Protein AF-A0A9E5AGH0-F1 (afdb_monomer_lite)

pLDDT: mean 82.73, std 17.03, range [37.25, 97.5]

Secondary structure (DSSP, 8-state):
---------SSSHHHHHHHHHHHHHHHHHHHHHHHTSTTHHHHHHHHHHHHHHHS-HHHHHHHHHHHHHHHHHHHHHH-HHHHHHHHHHHHHHHHHHHHH-GGGHHHHIIIIIHHHHHHHHHTT----

Structure (mmCIF, N/CA/C/O backbone):
data_AF-A0A9E5AGH0-F1
#
_entry.id   AF-A0A9E5AGH0-F1
#
loop_
_atom_site.group_PDB
_atom_site.id
_atom_site.type_symbol
_atom_site.label_atom_id
_atom_site.label_alt_id
_atom_site.label_comp_id
_atom_site.label_asym_id
_atom_site.label_entity_id
_atom_site.label_seq_id
_atom_site.pdbx_PDB_ins_code
_atom_site.Cartn_x
_atom_site.Cartn_y
_atom_site.Cartn_z
_atom_site.occupancy
_atom_site.B_iso_or_equiv
_atom_site.auth_seq_id
_atom_site.auth_comp_id
_atom_site.auth_asym_id
_atom_site.auth_atom_id
_atom_site.pdbx_PDB_model_num
ATOM 1 N N . MET A 1 1 ? 20.041 -50.893 -44.907 1.00 38.72 1 MET A N 1
ATOM 2 C CA . MET A 1 1 ? 20.472 -49.479 -44.850 1.00 38.72 1 MET A CA 1
ATOM 3 C C . MET A 1 1 ? 19.483 -48.722 -43.969 1.00 38.72 1 MET A C 1
ATOM 5 O O . MET A 1 1 ? 18.319 -48.642 -44.334 1.00 38.72 1 MET A O 1
ATOM 9 N N . LYS A 1 2 ? 19.891 -48.299 -42.763 1.00 37.25 2 LYS A N 1
ATOM 10 C CA . LYS A 1 2 ? 19.043 -47.564 -41.804 1.00 37.25 2 LYS A CA 1
ATOM 11 C C . LYS A 1 2 ? 19.298 -46.064 -41.972 1.00 37.25 2 LYS A C 1
ATOM 13 O O . LYS A 1 2 ? 20.405 -45.616 -41.698 1.00 37.25 2 LYS A O 1
ATOM 18 N N . ASN A 1 3 ? 18.286 -45.313 -42.403 1.00 40.53 3 ASN A N 1
ATOM 19 C CA . ASN A 1 3 ? 18.323 -43.851 -42.459 1.00 40.53 3 ASN A CA 1
ATOM 20 C C . ASN A 1 3 ? 17.731 -43.278 -41.167 1.00 40.53 3 ASN A C 1
ATOM 22 O O . ASN A 1 3 ? 16.515 -43.259 -40.997 1.00 40.53 3 ASN A O 1
ATOM 26 N N . TYR A 1 4 ? 18.590 -42.791 -40.273 1.00 44.09 4 TYR A N 1
ATOM 27 C CA . TYR A 1 4 ? 18.191 -41.922 -39.168 1.00 44.09 4 TYR A CA 1
ATOM 28 C C . TYR A 1 4 ? 18.237 -40.475 -39.665 1.00 44.09 4 TYR A C 1
ATOM 30 O O . TYR A 1 4 ? 19.314 -39.902 -39.818 1.00 44.09 4 TYR A O 1
ATOM 38 N N . ARG A 1 5 ? 17.075 -39.876 -39.952 1.00 44.78 5 ARG A N 1
ATOM 39 C CA . ARG A 1 5 ? 16.980 -38.424 -40.139 1.00 44.78 5 ARG A CA 1
ATOM 40 C C . ARG A 1 5 ? 16.797 -37.760 -38.778 1.00 44.78 5 ARG A C 1
ATOM 42 O O . ARG A 1 5 ? 15.730 -37.825 -38.178 1.00 44.78 5 ARG A O 1
ATOM 49 N N . LEU A 1 6 ? 17.884 -37.137 -38.331 1.00 51.44 6 LEU A N 1
ATOM 50 C CA . LEU A 1 6 ? 17.907 -35.997 -37.422 1.00 51.44 6 LEU A CA 1
ATOM 51 C C . LEU A 1 6 ? 16.843 -34.971 -37.824 1.00 51.44 6 LEU A C 1
ATOM 53 O O . LEU A 1 6 ? 16.838 -34.562 -38.978 1.00 51.44 6 LEU A O 1
ATOM 57 N N . LEU A 1 7 ? 16.013 -34.537 -36.875 1.00 44.75 7 LEU A N 1
ATOM 58 C CA . LEU A 1 7 ? 15.393 -33.205 -36.819 1.00 44.75 7 LEU A CA 1
ATOM 59 C C . LEU A 1 7 ? 14.807 -33.022 -35.407 1.00 44.75 7 LEU A C 1
ATOM 61 O O . LEU A 1 7 ? 13.605 -33.082 -35.177 1.00 44.75 7 LEU A O 1
ATOM 65 N N . GLY A 1 8 ? 15.699 -32.854 -34.435 1.00 48.47 8 GLY A N 1
ATOM 66 C CA . GLY A 1 8 ? 15.364 -32.454 -33.074 1.00 48.47 8 GLY A CA 1
ATOM 67 C C . GLY A 1 8 ? 16.298 -31.330 -32.663 1.00 48.47 8 GLY A C 1
ATOM 68 O O . GLY A 1 8 ? 17.391 -31.615 -32.191 1.00 48.47 8 GLY A O 1
ATOM 69 N N . SER A 1 9 ? 15.912 -30.071 -32.900 1.00 47.75 9 SER A N 1
ATOM 70 C CA . SER A 1 9 ? 16.687 -28.912 -32.410 1.00 47.75 9 SER A CA 1
ATOM 71 C C . SER A 1 9 ? 16.023 -27.528 -32.547 1.00 47.75 9 SER A C 1
ATOM 73 O O . SER A 1 9 ? 16.697 -26.530 -32.324 1.00 47.75 9 SER A O 1
ATOM 75 N N . LEU A 1 10 ? 14.718 -27.408 -32.834 1.00 47.44 10 LEU A N 1
ATOM 76 C CA . LEU A 1 10 ? 14.051 -26.085 -32.906 1.00 47.44 10 LEU A CA 1
ATOM 77 C C . LEU A 1 10 ? 13.139 -25.744 -31.711 1.00 47.44 10 LEU A C 1
ATOM 79 O O .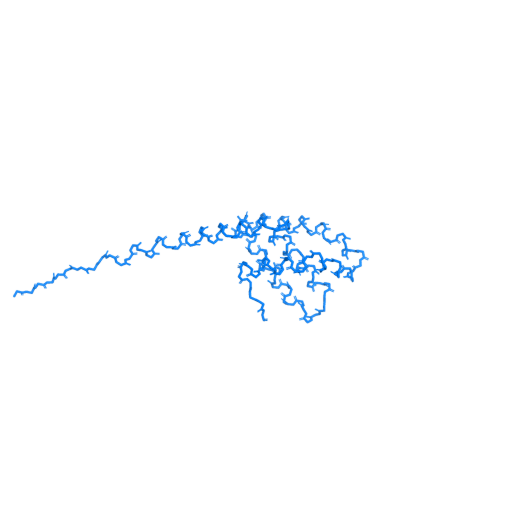 LEU A 1 10 ? 12.612 -24.641 -31.644 1.00 47.44 10 LEU A O 1
ATOM 83 N N . GLY A 1 11 ? 12.968 -26.644 -30.736 1.00 42.16 11 GLY A N 1
ATOM 84 C CA . GLY A 1 11 ? 12.008 -26.448 -29.636 1.00 42.16 11 GLY A CA 1
ATOM 85 C C . GLY A 1 11 ? 12.532 -25.740 -28.379 1.00 42.16 11 GLY A C 1
ATOM 86 O O . GLY A 1 11 ? 11.733 -25.311 -27.554 1.00 42.16 11 GLY A O 1
ATOM 87 N N . VAL A 1 12 ? 13.852 -25.614 -28.198 1.00 49.69 12 VAL A N 1
ATOM 88 C CA . VAL A 1 12 ? 14.433 -25.230 -26.889 1.00 49.69 12 VAL A CA 1
ATOM 89 C C . VAL A 1 12 ? 14.787 -23.737 -26.800 1.00 49.69 12 VAL A C 1
ATOM 91 O O . VAL A 1 12 ? 14.810 -23.171 -25.711 1.00 49.69 12 VAL A O 1
ATOM 94 N N . ALA A 1 13 ? 14.990 -23.053 -27.931 1.00 48.69 13 ALA A N 1
ATOM 95 C CA . ALA A 1 13 ? 15.390 -21.641 -27.935 1.00 48.69 13 ALA A CA 1
ATOM 96 C C . ALA A 1 13 ? 14.239 -20.659 -27.622 1.00 48.69 13 ALA A C 1
ATOM 98 O O . ALA A 1 13 ? 14.489 -19.562 -27.132 1.00 48.69 13 ALA A O 1
ATOM 99 N N . ALA A 1 14 ? 12.979 -21.047 -27.854 1.00 48.75 14 ALA A N 1
ATOM 100 C CA . ALA A 1 14 ? 11.825 -20.165 -27.643 1.00 48.75 14 ALA A CA 1
ATOM 101 C C . ALA A 1 14 ? 11.473 -19.957 -26.154 1.00 48.75 14 ALA A C 1
ATOM 103 O O . ALA A 1 14 ? 10.972 -18.901 -25.776 1.00 48.75 14 ALA A O 1
ATOM 104 N N . TRP A 1 15 ? 11.775 -20.930 -25.289 1.00 47.50 15 TRP A N 1
ATOM 105 C CA . TRP A 1 15 ? 11.435 -20.864 -23.861 1.00 47.50 15 TRP A CA 1
ATOM 106 C C . TRP A 1 15 ? 12.415 -20.017 -23.039 1.00 47.50 15 TRP A C 1
ATOM 108 O O . TRP A 1 15 ? 12.013 -19.391 -22.061 1.00 47.50 15 TRP A O 1
ATOM 118 N N . LEU A 1 16 ? 13.683 -19.939 -23.456 1.00 51.78 16 LEU A N 1
ATOM 119 C CA . LEU A 1 16 ? 14.722 -19.181 -22.745 1.00 51.78 16 LEU A CA 1
ATOM 120 C C . LEU A 1 16 ? 14.592 -17.658 -22.917 1.00 51.78 16 LEU A C 1
ATOM 122 O O . LEU A 1 16 ? 15.061 -16.907 -22.066 1.00 51.78 16 LEU A O 1
ATOM 126 N N . LEU A 1 17 ? 13.924 -17.194 -23.978 1.00 53.00 17 LEU A N 1
ATOM 127 C CA . LEU A 1 17 ? 13.716 -15.766 -24.248 1.00 53.00 17 LEU A CA 1
ATOM 128 C C . LEU A 1 17 ? 12.357 -15.241 -23.756 1.00 53.00 17 LEU A C 1
ATOM 130 O O . LEU A 1 17 ? 12.205 -14.038 -23.565 1.00 53.00 17 LEU A O 1
ATOM 134 N N . ALA A 1 18 ? 11.380 -16.118 -23.504 1.00 56.31 18 ALA A N 1
ATOM 135 C CA . ALA A 1 18 ? 10.043 -15.706 -23.079 1.00 56.31 18 ALA A CA 1
ATOM 136 C C . ALA A 1 18 ? 10.019 -15.145 -21.645 1.00 56.31 18 ALA A C 1
ATOM 138 O O . ALA A 1 18 ? 9.371 -14.132 -21.397 1.00 56.31 18 ALA A O 1
ATOM 139 N N . GLY A 1 19 ? 10.746 -15.755 -20.703 1.00 61.03 19 GLY A N 1
ATOM 140 C CA . GLY A 1 19 ? 10.785 -15.321 -19.297 1.00 61.03 19 GLY A CA 1
ATOM 141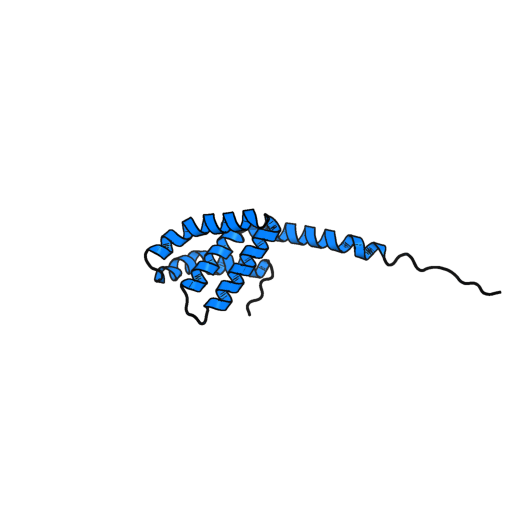 C C . GLY A 1 19 ? 11.131 -13.835 -19.083 1.00 61.03 19 GLY A C 1
ATOM 142 O O . GLY A 1 19 ? 10.354 -13.128 -18.437 1.00 61.03 19 GLY A O 1
ATOM 143 N N . PRO A 1 20 ? 12.252 -13.324 -19.629 1.00 66.31 20 PRO A N 1
ATOM 144 C CA . PRO A 1 20 ? 12.645 -11.929 -19.430 1.00 66.31 20 PRO A CA 1
ATOM 145 C C . PRO A 1 20 ? 11.699 -10.921 -20.100 1.00 66.31 20 PRO A C 1
ATOM 147 O O . PRO A 1 20 ? 11.469 -9.858 -19.530 1.00 66.31 20 PRO A O 1
ATOM 150 N N . LEU A 1 21 ? 11.098 -11.245 -21.251 1.00 64.50 21 LEU A N 1
ATOM 151 C CA . LEU A 1 21 ? 10.113 -10.367 -21.900 1.00 64.50 21 LEU A CA 1
ATOM 152 C C . LEU A 1 21 ? 8.845 -10.189 -21.050 1.00 64.50 21 LEU A C 1
ATOM 154 O O . LEU A 1 21 ? 8.446 -9.056 -20.793 1.00 64.50 21 LEU A O 1
ATOM 158 N N . HIS A 1 22 ? 8.280 -11.276 -20.515 1.00 75.31 22 HIS A N 1
ATOM 159 C CA . HIS A 1 22 ? 7.090 -11.201 -19.655 1.00 75.31 22 HIS A CA 1
ATOM 160 C C . HIS A 1 22 ? 7.359 -10.430 -18.351 1.00 75.31 22 HIS A C 1
ATOM 162 O O . HIS A 1 22 ? 6.491 -9.716 -17.848 1.00 75.31 22 HIS A O 1
ATOM 168 N N . ALA A 1 23 ? 8.569 -10.545 -17.792 1.00 76.62 23 ALA A N 1
ATOM 169 C CA . ALA A 1 23 ? 8.956 -9.791 -16.600 1.00 76.62 23 ALA A CA 1
ATOM 170 C C . ALA A 1 23 ? 9.044 -8.277 -16.872 1.00 76.62 23 ALA A C 1
ATOM 172 O O . ALA A 1 23 ? 8.649 -7.475 -16.023 1.00 76.62 23 ALA A O 1
ATOM 173 N N . LEU A 1 24 ? 9.525 -7.882 -18.056 1.00 81.56 24 LEU A N 1
ATOM 174 C CA . LEU A 1 24 ? 9.601 -6.480 -18.472 1.00 81.56 24 LEU A CA 1
ATOM 175 C C . LEU A 1 24 ? 8.216 -5.888 -18.753 1.00 81.56 24 LEU A C 1
ATOM 177 O O . LEU A 1 24 ? 7.933 -4.781 -18.298 1.00 81.56 24 LEU A O 1
ATOM 181 N N . GLU A 1 25 ? 7.342 -6.629 -19.436 1.00 85.12 25 GLU A N 1
ATOM 182 C CA . GLU A 1 25 ? 5.955 -6.216 -19.689 1.00 85.12 25 GLU A CA 1
ATOM 183 C C . GLU A 1 25 ? 5.192 -6.008 -18.381 1.00 85.12 25 GLU A C 1
ATOM 185 O O . GLU A 1 25 ? 4.589 -4.953 -18.172 1.00 85.12 25 GLU A O 1
ATOM 190 N N . ARG A 1 26 ? 5.314 -6.960 -17.449 1.00 85.88 26 ARG A N 1
ATOM 191 C CA . ARG A 1 26 ? 4.700 -6.854 -16.124 1.00 85.88 26 ARG A CA 1
ATOM 192 C C . ARG A 1 26 ? 5.241 -5.668 -15.331 1.00 85.88 26 ARG A C 1
ATOM 194 O O . ARG A 1 26 ? 4.473 -4.964 -14.681 1.00 85.88 26 ARG A O 1
ATOM 201 N N . LYS A 1 27 ? 6.551 -5.409 -15.382 1.00 88.25 27 LYS A N 1
ATOM 202 C CA . LYS A 1 27 ? 7.137 -4.240 -14.714 1.00 88.25 27 LYS A CA 1
ATOM 203 C C . LYS A 1 27 ? 6.608 -2.933 -15.314 1.00 88.25 27 LYS A C 1
ATOM 205 O O . LYS A 1 27 ? 6.260 -2.031 -14.559 1.00 88.25 27 LYS A O 1
ATOM 210 N N . ALA A 1 28 ? 6.503 -2.838 -16.639 1.00 90.69 28 ALA A N 1
ATOM 211 C CA . ALA A 1 28 ? 5.968 -1.656 -17.316 1.00 90.69 28 ALA A CA 1
ATOM 212 C C . ALA A 1 28 ? 4.484 -1.414 -16.986 1.00 90.69 28 ALA A C 1
ATOM 214 O O . ALA A 1 28 ? 4.070 -0.272 -16.786 1.00 90.69 28 ALA A O 1
ATOM 215 N N . GLU A 1 29 ? 3.684 -2.476 -16.888 1.00 91.88 29 GLU A N 1
ATOM 216 C CA . GLU A 1 29 ? 2.295 -2.396 -16.433 1.00 91.88 29 GLU A CA 1
ATOM 217 C C . GLU A 1 29 ? 2.205 -1.885 -14.992 1.00 91.88 29 GLU A C 1
ATOM 219 O O . GLU A 1 29 ? 1.509 -0.903 -14.730 1.00 91.88 29 GLU A O 1
ATOM 224 N N . LEU A 1 30 ? 2.979 -2.472 -14.074 1.00 92.62 30 LEU A N 1
ATOM 225 C CA . LEU A 1 30 ? 3.037 -2.020 -12.684 1.00 92.62 30 LEU A CA 1
ATOM 226 C C . LEU A 1 30 ? 3.485 -0.556 -12.578 1.00 92.62 30 LEU A C 1
ATOM 228 O O . LEU A 1 30 ? 2.931 0.180 -11.771 1.00 92.62 30 LEU A O 1
ATOM 232 N N . GLN A 1 31 ? 4.426 -0.094 -13.410 1.00 94.12 31 GLN A N 1
ATOM 233 C CA . GLN A 1 31 ? 4.833 1.317 -13.437 1.00 94.12 31 GLN A CA 1
ATOM 234 C C . GLN A 1 31 ? 3.678 2.243 -13.837 1.00 94.12 31 GLN A C 1
ATOM 236 O O . GLN A 1 31 ? 3.496 3.290 -13.217 1.00 94.12 31 GLN A O 1
ATOM 241 N N . ARG A 1 32 ? 2.877 1.862 -14.841 1.00 94.31 32 ARG A N 1
ATOM 242 C CA . ARG A 1 32 ? 1.698 2.640 -15.263 1.00 94.31 32 ARG A CA 1
ATOM 243 C C . ARG A 1 32 ? 0.637 2.683 -14.173 1.00 94.31 32 ARG A C 1
ATOM 245 O O . ARG A 1 32 ? 0.101 3.750 -13.892 1.00 94.31 32 ARG A O 1
ATOM 252 N N . LEU A 1 33 ? 0.364 1.540 -13.546 1.00 93.50 33 LEU A N 1
ATOM 253 C CA . LEU A 1 33 ? -0.566 1.454 -12.425 1.00 93.50 33 LEU A CA 1
ATOM 254 C C . LEU A 1 33 ? -0.089 2.321 -11.254 1.00 93.50 33 LEU A C 1
ATOM 256 O O . LEU A 1 33 ? -0.854 3.145 -10.762 1.00 93.50 33 LEU A O 1
ATOM 260 N N . ASN A 1 34 ? 1.187 2.224 -10.878 1.00 93.56 34 ASN A N 1
ATOM 261 C CA . ASN A 1 34 ? 1.782 3.034 -9.815 1.00 93.56 34 ASN A CA 1
ATOM 262 C C . ASN A 1 34 ? 1.661 4.540 -10.096 1.00 93.56 34 ASN A C 1
ATOM 264 O O . ASN A 1 34 ? 1.351 5.304 -9.192 1.00 93.56 34 ASN A O 1
ATOM 268 N N . ALA A 1 35 ? 1.848 4.965 -11.351 1.00 92.06 35 ALA A N 1
ATOM 269 C CA . ALA A 1 35 ? 1.726 6.365 -11.761 1.00 92.06 35 ALA A CA 1
ATOM 270 C C . ALA A 1 35 ? 0.272 6.872 -11.836 1.00 92.06 35 ALA A C 1
ATOM 272 O O . ALA A 1 35 ? 0.042 8.079 -11.786 1.00 92.06 35 ALA A O 1
ATOM 273 N N . SER A 1 36 ? -0.713 5.975 -11.960 1.00 88.31 36 SER A N 1
ATOM 274 C CA . SER A 1 36 ? -2.139 6.336 -12.009 1.00 88.31 36 SER A CA 1
ATOM 275 C C . SER A 1 36 ? -2.714 6.770 -10.658 1.00 88.31 36 SER A C 1
ATOM 277 O O . SER A 1 36 ? -3.807 7.331 -10.606 1.00 88.31 36 SER A O 1
ATOM 279 N N . MET A 1 37 ? -1.976 6.540 -9.568 1.00 86.62 37 MET A N 1
ATOM 280 C CA . MET A 1 37 ? -2.407 6.850 -8.214 1.00 86.62 37 MET A CA 1
ATOM 281 C C . MET A 1 37 ? -1.351 7.694 -7.490 1.00 86.62 37 MET A C 1
ATOM 283 O O . MET A 1 37 ? -0.216 7.246 -7.369 1.00 86.62 37 MET A O 1
ATOM 287 N N . PRO A 1 38 ? -1.705 8.861 -6.916 1.00 84.62 38 PRO A N 1
ATOM 288 C CA . PRO A 1 38 ? -0.734 9.737 -6.250 1.00 84.62 38 PRO A CA 1
ATOM 289 C C . PRO A 1 38 ? 0.069 9.083 -5.114 1.00 84.62 38 PRO A C 1
ATOM 291 O O . PRO A 1 38 ? 1.207 9.467 -4.872 1.00 84.62 38 PRO A O 1
ATOM 294 N N . LEU A 1 39 ? -0.518 8.108 -4.411 1.00 86.38 39 LEU A N 1
ATOM 295 C CA . LEU A 1 39 ? 0.153 7.354 -3.345 1.00 86.38 39 LEU A CA 1
ATOM 296 C C . LEU A 1 39 ? 1.023 6.197 -3.859 1.00 86.38 39 LEU A C 1
ATOM 298 O O . LEU A 1 39 ? 1.887 5.718 -3.125 1.00 86.38 39 LEU A O 1
ATOM 302 N N . GLY A 1 40 ? 0.762 5.704 -5.070 1.00 94.50 40 GLY A N 1
ATOM 303 C CA . GLY A 1 40 ? 1.359 4.474 -5.579 1.00 94.50 40 GLY A CA 1
ATOM 304 C C . GLY A 1 40 ? 1.192 3.261 -4.649 1.00 94.50 40 GLY A C 1
ATOM 305 O O . GLY A 1 40 ? 0.402 3.243 -3.699 1.00 94.50 40 GLY A O 1
ATOM 306 N N . PHE A 1 41 ? 1.971 2.216 -4.918 1.00 97.19 41 PHE A N 1
ATOM 307 C CA . PHE A 1 41 ? 1.971 0.980 -4.141 1.00 97.19 41 PHE A CA 1
ATOM 308 C C . PHE A 1 41 ? 2.495 1.178 -2.716 1.00 97.19 41 PHE A C 1
ATOM 310 O O . PHE A 1 41 ? 1.919 0.616 -1.787 1.00 97.19 41 PHE A O 1
ATOM 317 N N . ALA A 1 42 ? 3.541 1.991 -2.525 1.00 96.00 42 ALA A N 1
ATOM 318 C CA . ALA A 1 42 ? 4.115 2.245 -1.204 1.00 96.00 42 ALA A CA 1
ATOM 319 C C . ALA A 1 42 ? 3.129 2.989 -0.289 1.00 96.00 42 ALA A C 1
ATOM 321 O O . ALA A 1 42 ? 2.897 2.566 0.841 1.00 96.00 42 ALA A O 1
ATOM 322 N N . GLY A 1 43 ? 2.476 4.045 -0.781 1.00 94.69 43 GLY A N 1
ATOM 323 C CA . GLY A 1 43 ? 1.479 4.772 0.001 1.00 94.69 43 GLY A CA 1
ATOM 324 C C . GLY A 1 43 ? 0.226 3.944 0.290 1.00 94.69 43 GLY A C 1
ATOM 325 O O . GLY A 1 43 ? -0.304 4.001 1.401 1.00 94.69 43 GLY A O 1
ATOM 326 N N . CYS A 1 44 ? -0.212 3.103 -0.652 1.00 95.88 44 CYS A N 1
ATOM 327 C CA . CYS A 1 44 ? -1.298 2.161 -0.386 1.00 95.88 44 CYS A CA 1
ATOM 328 C C . CYS A 1 44 ? -0.920 1.064 0.611 1.00 95.88 44 CYS A C 1
ATOM 330 O O . CYS A 1 44 ? -1.756 0.689 1.433 1.00 95.88 44 CYS A O 1
ATOM 332 N N . ALA A 1 45 ? 0.325 0.583 0.590 1.00 96.94 45 ALA A N 1
ATOM 333 C CA . ALA A 1 45 ? 0.821 -0.337 1.608 1.00 96.94 45 ALA A CA 1
ATOM 334 C C . ALA A 1 45 ? 0.735 0.299 3.001 1.00 96.94 45 ALA A C 1
ATOM 336 O O . ALA A 1 45 ? 0.180 -0.299 3.923 1.00 96.94 45 ALA A O 1
ATOM 337 N N . THR A 1 46 ? 1.187 1.550 3.134 1.00 95.44 46 THR A N 1
ATOM 338 C CA . THR A 1 46 ? 1.064 2.316 4.376 1.00 95.44 46 THR A CA 1
ATOM 339 C C . THR A 1 46 ? -0.386 2.445 4.832 1.00 95.44 46 THR A C 1
ATOM 341 O O . THR A 1 46 ? -0.678 2.170 5.997 1.00 95.44 46 THR A O 1
ATOM 344 N N . TYR A 1 47 ? -1.301 2.837 3.937 1.00 94.50 47 TYR A N 1
ATOM 345 C CA . TYR A 1 47 ? -2.727 2.917 4.259 1.00 94.50 47 TYR A CA 1
ATOM 346 C C . TYR A 1 47 ? -3.240 1.584 4.816 1.00 94.50 47 TYR A C 1
ATOM 348 O O . TYR A 1 47 ? -3.827 1.569 5.895 1.00 94.50 47 TYR A O 1
ATOM 356 N N . TYR A 1 48 ? -2.969 0.466 4.141 1.00 95.62 48 TYR A N 1
ATOM 357 C CA . TYR A 1 48 ? -3.452 -0.845 4.569 1.00 95.62 48 TYR A CA 1
ATOM 358 C C . TYR A 1 48 ? -2.869 -1.304 5.907 1.00 95.62 48 TYR A C 1
ATOM 360 O O . TYR A 1 48 ? -3.602 -1.854 6.729 1.00 95.62 48 TYR A O 1
ATOM 368 N N . PHE A 1 49 ? -1.589 -1.037 6.179 1.00 93.94 49 PHE A N 1
ATOM 369 C CA . PHE A 1 49 ? -1.002 -1.336 7.488 1.00 93.94 49 PHE A CA 1
ATOM 370 C C . PHE A 1 49 ? -1.621 -0.497 8.612 1.00 93.94 49 PHE A C 1
ATOM 372 O O . PHE A 1 49 ? -1.821 -0.999 9.720 1.00 93.94 49 PHE A O 1
ATOM 379 N N . LEU A 1 50 ? -1.963 0.766 8.344 1.00 91.38 50 LEU A N 1
ATOM 380 C CA . LEU A 1 50 ? -2.686 1.604 9.302 1.00 91.38 50 LEU A CA 1
ATOM 381 C C . LEU A 1 50 ? -4.134 1.138 9.476 1.00 91.38 50 LEU A C 1
ATOM 383 O O . LEU A 1 50 ? -4.607 1.044 10.608 1.00 91.38 50 LEU A O 1
ATOM 387 N N . ALA A 1 51 ? -4.806 0.778 8.384 1.00 91.94 51 ALA A N 1
ATOM 388 C CA . ALA A 1 51 ? -6.160 0.242 8.390 1.00 91.94 51 ALA A CA 1
ATOM 389 C C . ALA A 1 51 ? -6.252 -1.059 9.184 1.00 91.94 51 ALA A C 1
ATOM 391 O O . ALA A 1 51 ? -7.136 -1.181 10.026 1.00 91.94 51 ALA A O 1
ATOM 392 N N . ALA A 1 52 ? -5.301 -1.980 9.016 1.00 91.88 52 ALA A N 1
ATOM 393 C CA . ALA A 1 52 ? -5.250 -3.215 9.794 1.00 91.88 52 ALA A CA 1
ATOM 394 C C . ALA A 1 52 ? -5.257 -2.937 11.307 1.00 91.88 52 ALA A C 1
ATOM 396 O O . ALA A 1 52 ? -5.929 -3.630 12.060 1.00 91.88 52 ALA A O 1
ATOM 397 N N . ARG A 1 53 ? -4.564 -1.881 11.754 1.00 87.56 53 ARG A N 1
ATOM 398 C CA . ARG A 1 53 ? -4.520 -1.472 13.168 1.00 87.56 53 ARG A CA 1
ATOM 399 C C . ARG A 1 53 ? -5.750 -0.685 13.630 1.00 87.56 53 ARG A C 1
ATOM 401 O O . ARG A 1 53 ? -6.020 -0.668 14.827 1.00 87.56 53 ARG A O 1
ATOM 408 N N . GLY A 1 54 ? -6.420 0.023 12.721 1.00 87.75 54 GLY A N 1
ATOM 409 C CA . GLY A 1 54 ? -7.583 0.865 13.019 1.00 87.75 54 GLY A CA 1
ATOM 410 C C . GLY A 1 54 ? -8.924 0.126 12.976 1.00 87.75 54 GLY A C 1
ATOM 411 O O . GLY A 1 54 ? -9.878 0.575 13.611 1.00 87.75 54 GLY A O 1
ATOM 412 N N . HIS A 1 55 ? -8.997 -0.993 12.252 1.00 88.50 55 HIS A N 1
ATOM 413 C CA . HIS A 1 55 ? -10.201 -1.812 12.083 1.00 88.50 55 HIS A CA 1
ATOM 414 C C . HIS A 1 55 ? -10.299 -2.961 13.089 1.00 88.50 55 HIS A C 1
ATOM 416 O O . HIS A 1 55 ? -9.439 -3.166 13.948 1.00 88.50 55 HIS A O 1
ATOM 422 N N . SER A 1 56 ? -11.402 -3.708 13.015 1.00 87.00 56 SER A N 1
ATOM 423 C CA . SER A 1 56 ? -11.644 -4.840 13.903 1.00 87.00 56 SER A CA 1
ATOM 424 C C . SER A 1 56 ? -10.651 -5.984 13.663 1.00 87.00 56 SER A C 1
ATOM 426 O O . SER A 1 56 ? -10.143 -6.180 12.559 1.00 87.00 56 SER A O 1
ATOM 428 N N . ALA A 1 57 ? -10.442 -6.831 14.677 1.00 87.38 57 ALA A N 1
ATOM 429 C CA . ALA A 1 57 ? -9.580 -8.012 14.552 1.00 87.38 57 ALA A CA 1
ATOM 430 C C . ALA A 1 57 ? -10.003 -8.968 13.415 1.00 87.38 57 ALA A C 1
ATOM 432 O O . ALA A 1 57 ? -9.174 -9.714 12.908 1.00 87.38 57 ALA A O 1
ATOM 433 N N . LYS A 1 58 ? -11.276 -8.936 12.990 1.00 90.62 58 LYS A N 1
ATOM 434 C CA . LYS A 1 58 ? -11.782 -9.745 11.867 1.00 90.62 58 LYS A CA 1
ATOM 435 C C . LYS A 1 58 ? -11.234 -9.291 10.513 1.00 90.62 58 LYS A C 1
ATOM 437 O O . LYS A 1 58 ? -11.174 -10.091 9.588 1.00 90.62 58 LYS A O 1
ATOM 442 N N . GLU A 1 59 ? -10.871 -8.019 10.393 1.00 90.31 59 GLU A N 1
ATOM 443 C CA . GLU A 1 59 ? -10.406 -7.402 9.146 1.00 90.31 59 GLU A CA 1
ATOM 444 C C . GLU A 1 59 ? -8.880 -7.293 9.091 1.00 90.31 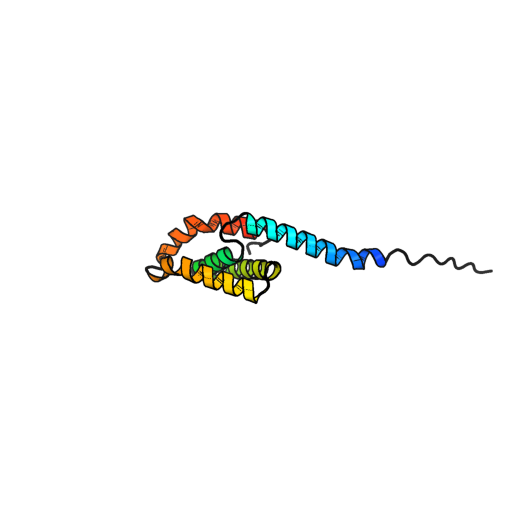59 GLU A C 1
ATOM 446 O O . GLU A 1 59 ? -8.318 -7.132 8.007 1.00 90.31 59 GLU A O 1
ATOM 451 N N . TYR A 1 60 ? -8.215 -7.427 10.246 1.00 91.50 60 TYR A N 1
ATOM 452 C CA . TYR A 1 60 ? -6.770 -7.279 10.408 1.00 91.50 60 TYR A CA 1
ATOM 453 C C . TYR A 1 60 ? -5.978 -8.061 9.354 1.00 91.50 60 TYR A C 1
ATOM 455 O O . TYR A 1 60 ? -5.207 -7.463 8.610 1.00 91.50 60 TYR A O 1
ATOM 463 N N . ASP A 1 61 ? -6.199 -9.375 9.238 1.00 94.19 61 ASP A N 1
ATOM 464 C CA . ASP A 1 61 ? -5.415 -10.236 8.342 1.00 94.19 61 ASP A CA 1
ATOM 465 C C . ASP A 1 61 ? -5.591 -9.864 6.866 1.00 94.19 61 ASP A C 1
ATOM 467 O O . ASP A 1 61 ? -4.629 -9.871 6.096 1.00 94.19 61 ASP A O 1
ATOM 471 N N . ALA A 1 62 ? -6.817 -9.531 6.457 1.00 94.62 62 ALA A N 1
ATOM 472 C CA . ALA A 1 62 ? -7.111 -9.165 5.076 1.00 94.62 62 ALA A CA 1
ATOM 473 C C . ALA A 1 62 ? -6.441 -7.835 4.703 1.00 94.62 62 ALA A C 1
ATOM 475 O O . ALA A 1 62 ? -5.830 -7.724 3.637 1.00 94.62 62 ALA A O 1
ATOM 476 N N . LEU A 1 63 ? -6.518 -6.847 5.598 1.00 95.62 63 LEU A N 1
ATOM 477 C CA . LEU A 1 63 ? -5.891 -5.540 5.419 1.00 95.62 63 LEU A CA 1
ATOM 478 C C . LEU A 1 63 ? -4.365 -5.651 5.464 1.00 95.62 63 LEU A C 1
ATOM 480 O O . LEU A 1 63 ? -3.688 -5.109 4.595 1.00 95.62 63 LEU A O 1
ATOM 484 N N . TYR A 1 64 ? -3.813 -6.417 6.406 1.00 95.38 64 TYR A N 1
ATOM 485 C CA . TYR A 1 64 ? -2.370 -6.609 6.526 1.00 95.38 64 TYR A CA 1
ATOM 486 C C . TYR A 1 64 ? -1.779 -7.249 5.265 1.00 95.38 64 TYR A C 1
ATOM 488 O O . TYR A 1 64 ? -0.811 -6.732 4.712 1.00 95.38 64 TYR A O 1
ATOM 496 N N . ARG A 1 65 ? -2.415 -8.302 4.735 1.00 96.19 65 ARG A N 1
ATOM 497 C CA . ARG A 1 65 ? -1.989 -8.960 3.486 1.00 96.19 65 ARG A CA 1
ATOM 498 C C . ARG A 1 65 ? -2.061 -8.038 2.271 1.00 96.19 65 ARG A C 1
ATOM 500 O O . ARG A 1 65 ? -1.211 -8.132 1.388 1.00 96.19 65 ARG A O 1
ATOM 507 N N . ALA A 1 66 ? -3.059 -7.156 2.205 1.00 96.88 66 ALA A N 1
ATOM 508 C CA . ALA A 1 66 ? -3.119 -6.135 1.161 1.00 96.88 66 ALA A CA 1
ATOM 509 C C . ALA A 1 66 ? -1.941 -5.151 1.281 1.00 96.88 66 ALA A C 1
ATOM 511 O O . ALA A 1 66 ? -1.332 -4.793 0.272 1.00 96.88 66 ALA A O 1
ATOM 512 N N . GLY A 1 67 ? -1.566 -4.788 2.512 1.00 96.88 67 GLY A N 1
ATOM 513 C CA . GLY A 1 67 ? -0.373 -3.992 2.801 1.00 96.88 67 GLY A CA 1
ATOM 514 C C . GLY A 1 67 ? 0.921 -4.672 2.352 1.00 96.88 67 GLY A C 1
ATOM 515 O O . GLY A 1 67 ? 1.710 -4.078 1.617 1.00 96.88 67 GLY A O 1
ATOM 516 N N . GLU A 1 68 ? 1.110 -5.944 2.710 1.00 97.38 68 GLU A N 1
ATOM 517 C CA . GLU A 1 68 ? 2.265 -6.743 2.277 1.00 97.38 68 GLU A CA 1
ATOM 518 C C . GLU A 1 68 ? 2.339 -6.856 0.753 1.00 97.38 68 GLU A C 1
ATOM 520 O O . GLU A 1 68 ? 3.409 -6.720 0.158 1.00 97.38 68 GLU A O 1
ATOM 525 N N . PHE A 1 69 ? 1.199 -7.077 0.098 1.00 97.38 69 PHE A N 1
ATOM 526 C CA . PHE A 1 69 ? 1.138 -7.121 -1.355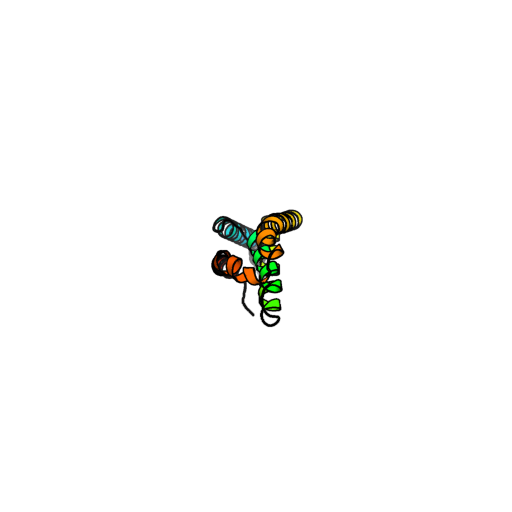 1.00 97.38 69 PHE A CA 1
ATOM 527 C C . PHE A 1 69 ? 1.571 -5.787 -1.977 1.00 97.38 69 PHE A C 1
ATOM 529 O O . PHE A 1 69 ? 2.402 -5.795 -2.886 1.00 97.38 69 PHE A O 1
ATOM 536 N N . GLY A 1 70 ? 1.066 -4.657 -1.470 1.00 96.88 70 GLY A N 1
ATOM 537 C CA . GLY A 1 70 ? 1.464 -3.323 -1.922 1.00 96.88 70 GLY A CA 1
ATOM 538 C C . GLY A 1 70 ? 2.968 -3.083 -1.771 1.00 96.88 70 GLY A C 1
ATOM 539 O O . GLY A 1 70 ? 3.630 -2.697 -2.733 1.00 96.88 70 GLY A O 1
ATOM 540 N N . LEU A 1 71 ? 3.541 -3.404 -0.607 1.00 97.50 71 LEU A N 1
ATOM 541 C CA . LEU A 1 71 ? 4.982 -3.265 -0.366 1.00 97.50 71 LEU A CA 1
ATOM 542 C C . LEU A 1 71 ? 5.813 -4.124 -1.334 1.00 97.50 71 LEU A C 1
ATOM 544 O O . LEU A 1 71 ? 6.843 -3.679 -1.849 1.00 97.50 71 LEU A O 1
ATOM 548 N N . ASN A 1 72 ? 5.347 -5.337 -1.633 1.00 96.81 72 ASN A N 1
ATOM 549 C CA . ASN A 1 72 ? 5.999 -6.217 -2.597 1.00 96.81 72 ASN A CA 1
ATOM 550 C C . ASN A 1 72 ? 5.950 -5.648 -4.022 1.00 96.81 72 ASN A C 1
ATOM 552 O O . ASN A 1 72 ? 6.966 -5.679 -4.715 1.00 96.81 72 ASN A O 1
ATOM 556 N N . GLN A 1 73 ? 4.818 -5.081 -4.461 1.00 96.75 73 GLN A N 1
ATOM 557 C CA . GLN A 1 73 ? 4.742 -4.427 -5.775 1.00 96.75 73 GLN A CA 1
ATOM 558 C C . GLN A 1 73 ? 5.669 -3.208 -5.854 1.00 96.75 73 GLN A C 1
ATOM 560 O O . GLN A 1 73 ? 6.396 -3.057 -6.836 1.00 96.75 73 GLN A O 1
ATOM 565 N N . ALA A 1 74 ? 5.723 -2.384 -4.803 1.00 95.62 74 ALA A N 1
ATOM 566 C CA . ALA A 1 74 ? 6.663 -1.266 -4.732 1.00 95.62 74 ALA A CA 1
ATOM 567 C C . ALA A 1 74 ? 8.123 -1.754 -4.816 1.00 95.62 74 ALA A C 1
ATOM 569 O O . ALA A 1 74 ? 8.928 -1.207 -5.568 1.00 95.62 74 ALA A O 1
ATOM 570 N N . SER A 1 75 ? 8.451 -2.852 -4.129 1.00 95.88 75 SER A N 1
ATOM 571 C CA . SER A 1 75 ? 9.793 -3.453 -4.152 1.00 95.88 75 SER A CA 1
ATOM 572 C C . SER A 1 75 ? 10.185 -3.986 -5.532 1.00 95.88 75 SER A C 1
ATOM 574 O O . SER A 1 75 ? 11.343 -3.868 -5.926 1.00 95.88 75 SER A O 1
ATOM 576 N N . VAL A 1 76 ? 9.234 -4.534 -6.297 1.00 92.44 76 VAL A N 1
ATOM 577 C CA . VAL A 1 76 ? 9.456 -4.958 -7.693 1.00 92.44 76 VAL A CA 1
ATOM 578 C C . VAL A 1 76 ? 9.784 -3.764 -8.598 1.00 92.44 76 VAL A C 1
ATOM 580 O O . VAL A 1 76 ? 10.603 -3.877 -9.518 1.00 92.44 76 VAL A O 1
ATOM 583 N N . LEU A 1 77 ? 9.155 -2.613 -8.355 1.00 92.88 77 LEU A N 1
ATOM 584 C CA . LEU A 1 77 ? 9.351 -1.412 -9.160 1.00 92.88 77 LEU A CA 1
ATOM 585 C C . LEU A 1 77 ? 10.657 -0.687 -8.837 1.00 92.88 77 LEU A C 1
ATOM 587 O O . LEU A 1 77 ? 11.433 -0.388 -9.751 1.00 92.88 77 LEU A O 1
ATOM 591 N N . GLU A 1 78 ? 10.884 -0.432 -7.552 1.00 91.50 78 GLU A N 1
ATOM 592 C CA . GLU A 1 78 ? 11.838 0.561 -7.046 1.00 91.50 78 GLU A CA 1
ATOM 593 C C . GLU A 1 78 ? 13.005 -0.072 -6.270 1.00 91.50 78 GLU A C 1
ATOM 595 O O . GLU A 1 78 ? 14.009 0.585 -6.005 1.00 91.50 78 GLU A O 1
ATOM 600 N N . GLY A 1 79 ? 12.902 -1.361 -5.936 1.00 93.00 79 GLY A N 1
ATOM 601 C CA . GLY A 1 79 ? 13.810 -2.051 -5.023 1.00 93.00 79 GLY A CA 1
ATOM 602 C C . GLY A 1 79 ? 13.353 -1.947 -3.565 1.00 93.00 79 GLY A C 1
ATOM 603 O O . GLY A 1 79 ? 12.707 -0.981 -3.161 1.00 93.00 79 GLY A O 1
ATOM 604 N N . ALA A 1 80 ? 13.698 -2.954 -2.757 1.00 93.12 80 ALA A N 1
ATOM 605 C CA . ALA A 1 80 ? 13.200 -3.095 -1.384 1.00 93.12 80 ALA A CA 1
ATOM 606 C C . ALA A 1 80 ? 13.536 -1.896 -0.479 1.00 93.12 80 ALA A C 1
ATOM 608 O O . ALA A 1 80 ? 12.699 -1.441 0.294 1.00 93.12 80 ALA A O 1
ATOM 609 N N . GLU A 1 81 ? 14.748 -1.350 -0.597 1.00 95.62 81 GLU A N 1
ATOM 610 C CA . GLU A 1 81 ? 15.177 -0.189 0.191 1.00 95.62 81 GLU A CA 1
ATOM 611 C C . GLU A 1 81 ? 14.337 1.057 -0.126 1.00 95.62 81 GLU A C 1
ATOM 613 O O . GLU A 1 81 ? 13.944 1.794 0.778 1.00 95.62 81 GLU A O 1
ATOM 618 N N . MET A 1 82 ? 14.019 1.273 -1.406 1.00 94.25 82 MET A N 1
ATOM 619 C CA . MET A 1 82 ? 13.217 2.418 -1.836 1.00 94.25 82 MET A CA 1
ATOM 620 C C . MET A 1 82 ? 11.747 2.252 -1.490 1.00 94.25 82 MET A C 1
ATOM 622 O O . MET A 1 82 ? 11.148 3.190 -0.971 1.00 94.25 82 MET A O 1
ATOM 626 N N . ALA A 1 83 ? 11.215 1.044 -1.649 1.00 94.06 83 ALA A N 1
ATOM 627 C CA . ALA A 1 83 ? 9.868 0.709 -1.223 1.00 94.06 83 ALA A CA 1
ATOM 628 C C . ALA A 1 83 ? 9.664 0.953 0.283 1.00 94.06 83 ALA A C 1
ATOM 630 O O . ALA A 1 83 ? 8.694 1.603 0.672 1.00 94.06 83 ALA A O 1
ATOM 631 N N . ASN A 1 84 ? 10.607 0.512 1.125 1.00 93.62 84 ASN A N 1
ATOM 632 C CA . ASN A 1 84 ? 10.554 0.753 2.569 1.00 93.62 84 ASN A CA 1
ATOM 633 C C 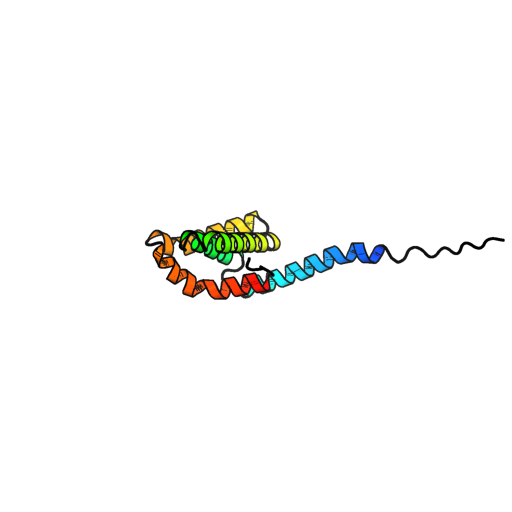. ASN A 1 84 ? 10.620 2.249 2.903 1.00 93.62 84 ASN A C 1
ATOM 635 O O . ASN A 1 84 ? 9.789 2.733 3.669 1.00 93.62 84 ASN A O 1
ATOM 639 N N . ARG A 1 85 ? 11.529 3.010 2.272 1.00 94.12 85 ARG A N 1
ATOM 640 C CA . ARG A 1 85 ? 11.578 4.475 2.442 1.00 94.12 85 ARG A CA 1
ATOM 641 C C . ARG A 1 85 ? 10.281 5.162 2.012 1.00 94.12 85 ARG A C 1
ATOM 643 O O . ARG A 1 85 ? 9.848 6.113 2.664 1.00 94.12 85 ARG A O 1
ATOM 650 N N . GLY A 1 86 ? 9.652 4.694 0.936 1.00 92.31 86 GLY A N 1
ATOM 651 C CA . GLY A 1 86 ? 8.341 5.168 0.500 1.00 92.31 86 GLY A CA 1
ATOM 652 C C . GLY A 1 86 ? 7.274 4.929 1.568 1.00 92.31 86 GLY A C 1
ATOM 653 O O . GLY A 1 86 ? 6.562 5.861 1.943 1.00 92.31 86 GLY A O 1
ATOM 654 N N . VAL A 1 87 ? 7.217 3.714 2.125 1.00 92.38 87 VAL A N 1
ATOM 655 C CA . VAL A 1 87 ? 6.290 3.377 3.217 1.00 92.38 87 VAL A CA 1
ATOM 656 C C . VAL A 1 87 ? 6.521 4.263 4.437 1.00 92.38 87 VAL A C 1
ATOM 658 O O . VAL A 1 87 ? 5.554 4.810 4.960 1.00 92.38 87 VAL A O 1
ATOM 661 N N . GLU A 1 88 ? 7.770 4.455 4.864 1.00 90.50 88 GLU A N 1
ATOM 662 C CA . GLU A 1 88 ? 8.132 5.327 5.992 1.00 90.50 88 GLU A CA 1
ATOM 663 C C . GLU A 1 88 ? 7.714 6.786 5.754 1.00 90.50 88 GLU A C 1
ATOM 665 O O . GLU A 1 88 ? 7.121 7.421 6.628 1.00 90.50 88 GLU A O 1
ATOM 670 N N . THR A 1 89 ? 7.957 7.303 4.548 1.00 90.44 89 THR A N 1
ATOM 671 C CA . THR A 1 89 ? 7.596 8.675 4.158 1.00 90.44 89 THR A CA 1
ATOM 672 C C . THR A 1 89 ? 6.083 8.880 4.200 1.00 90.44 89 THR A C 1
ATOM 674 O O . THR A 1 89 ? 5.591 9.840 4.796 1.00 90.44 89 THR A O 1
ATOM 677 N N . HIS A 1 90 ? 5.321 7.950 3.620 1.00 89.19 90 HIS A N 1
ATOM 678 C CA . HIS A 1 90 ? 3.862 7.997 3.673 1.00 89.19 90 HIS A CA 1
ATOM 679 C C . HIS A 1 90 ? 3.328 7.732 5.082 1.00 89.19 90 HIS A C 1
ATOM 681 O O . HIS A 1 90 ? 2.303 8.299 5.454 1.00 89.19 90 HIS A O 1
ATOM 687 N N . ALA A 1 91 ? 4.011 6.911 5.886 1.00 85.69 91 ALA A N 1
ATOM 688 C CA . ALA A 1 91 ? 3.617 6.639 7.264 1.00 85.69 91 ALA A CA 1
ATOM 689 C C . ALA A 1 91 ? 3.706 7.909 8.097 1.00 85.69 91 ALA A C 1
ATOM 691 O O . ALA A 1 91 ? 2.754 8.216 8.804 1.00 85.69 91 ALA A O 1
ATOM 692 N N . ALA A 1 92 ? 4.772 8.697 7.953 1.00 80.00 92 ALA A N 1
ATOM 693 C CA . ALA A 1 92 ? 4.888 9.980 8.637 1.00 80.00 92 ALA A CA 1
ATOM 694 C C . ALA A 1 92 ? 3.706 10.918 8.322 1.00 80.00 92 ALA A C 1
ATOM 696 O O . ALA A 1 92 ? 3.182 11.562 9.229 1.00 80.00 92 ALA A O 1
ATOM 697 N N . ALA A 1 93 ? 3.244 10.952 7.067 1.00 77.44 93 ALA A N 1
ATOM 698 C CA . ALA A 1 93 ? 2.101 11.769 6.656 1.00 77.44 93 ALA A CA 1
ATOM 699 C C . ALA A 1 93 ? 0.755 11.216 7.163 1.00 77.44 93 ALA A C 1
ATOM 701 O O . ALA A 1 93 ? -0.054 11.955 7.715 1.00 77.44 93 ALA A O 1
ATOM 702 N N . LEU A 1 94 ? 0.511 9.911 7.013 1.00 78.25 94 LEU A N 1
ATOM 703 C CA . LEU A 1 94 ? -0.774 9.284 7.348 1.00 78.25 94 LEU A CA 1
ATOM 704 C C . LEU A 1 94 ? -0.939 9.006 8.852 1.00 78.25 94 LEU A C 1
ATOM 706 O O . LEU A 1 94 ? -2.058 8.970 9.363 1.00 78.25 94 LEU A O 1
ATOM 710 N N . MET A 1 95 ? 0.160 8.833 9.591 1.00 75.69 95 MET A N 1
ATOM 711 C CA . MET A 1 95 ? 0.127 8.635 11.041 1.00 75.69 95 MET A CA 1
ATOM 712 C C . MET A 1 95 ? -0.214 9.909 11.808 1.00 75.69 95 MET A C 1
ATOM 714 O O . MET A 1 95 ? -0.739 9.784 12.910 1.00 75.69 95 MET A O 1
ATOM 718 N N . GLN A 1 96 ? 0.026 11.109 11.265 1.00 71.12 96 GLN A N 1
ATOM 719 C CA . GLN A 1 96 ? -0.401 12.352 11.926 1.00 71.12 96 GLN A CA 1
ATOM 720 C C . GLN A 1 96 ? -1.917 12.365 12.169 1.00 71.12 96 GLN A C 1
ATOM 722 O O . GLN A 1 96 ? -2.368 12.757 13.245 1.00 71.12 96 GLN A O 1
ATOM 727 N N . GLU A 1 97 ? -2.694 11.829 11.226 1.00 64.69 97 GLU A N 1
ATOM 728 C CA . GLU A 1 97 ? -4.143 11.676 11.372 1.00 64.69 97 GLU A CA 1
ATOM 729 C C . GLU A 1 97 ? -4.503 10.652 12.466 1.00 64.69 97 GLU A C 1
ATOM 731 O O . GLU A 1 97 ? -5.339 10.923 13.333 1.00 64.69 97 GLU A O 1
ATOM 736 N N . MET A 1 98 ? -3.814 9.504 12.486 1.00 69.19 98 MET A N 1
ATOM 737 C CA . MET A 1 98 ? -4.091 8.372 13.388 1.00 69.19 98 MET A CA 1
ATOM 738 C C . MET A 1 98 ? -3.557 8.538 14.819 1.00 69.19 98 MET A C 1
ATOM 740 O O . MET A 1 98 ? -4.107 7.945 15.745 1.00 69.19 98 MET A O 1
ATOM 744 N N . ALA A 1 99 ? -2.495 9.321 15.025 1.00 64.56 99 ALA A N 1
ATOM 745 C CA . ALA A 1 99 ? -1.860 9.512 16.333 1.00 64.56 99 ALA A CA 1
ATOM 746 C C . ALA A 1 99 ? -2.752 10.280 17.321 1.00 64.56 99 ALA A C 1
ATOM 748 O O . ALA A 1 99 ? -2.587 10.148 18.532 1.00 64.56 99 ALA A O 1
ATOM 749 N N . SER A 1 100 ? -3.701 11.070 16.809 1.00 62.62 100 SER A N 1
ATOM 750 C CA . SER A 1 100 ? -4.638 11.840 17.634 1.00 62.62 100 SER A CA 1
ATOM 751 C C . SER A 1 100 ? -5.886 11.047 18.038 1.00 62.62 100 SER A C 1
ATOM 753 O O . SER A 1 100 ? -6.415 11.264 19.125 1.00 62.62 100 SER A O 1
ATOM 755 N N . ASP A 1 101 ? -6.354 10.137 17.181 1.00 73.38 101 ASP A N 1
ATOM 756 C CA . ASP A 1 101 ? -7.506 9.270 17.425 1.00 73.38 101 ASP A CA 1
ATOM 757 C C . ASP A 1 101 ? -7.525 8.140 16.385 1.00 73.38 101 ASP A C 1
ATOM 759 O O . ASP A 1 101 ? -7.742 8.379 15.197 1.00 73.38 101 ASP A O 1
ATOM 763 N N . TRP A 1 102 ? -7.342 6.894 16.824 1.00 69.00 102 TRP A N 1
ATOM 764 C CA . TRP A 1 102 ? -7.359 5.728 15.934 1.00 69.00 102 TRP A CA 1
ATOM 765 C C . TRP A 1 102 ? -8.717 5.523 15.245 1.00 69.00 102 TRP A C 1
ATOM 767 O O . TRP A 1 102 ? -8.782 4.919 14.175 1.00 69.00 102 TRP A O 1
ATOM 777 N N . ARG A 1 103 ? -9.807 6.069 15.805 1.00 71.38 103 ARG A N 1
ATOM 778 C CA . ARG A 1 103 ? -11.147 6.027 15.197 1.00 71.38 103 ARG A CA 1
ATOM 779 C C . ARG A 1 103 ? -11.255 6.917 13.963 1.00 71.38 103 ARG A C 1
ATOM 781 O O . ARG A 1 103 ? -12.202 6.779 13.189 1.00 71.38 103 ARG A O 1
ATOM 788 N N . LYS A 1 104 ? -10.267 7.786 13.723 1.00 79.75 104 LYS A N 1
ATOM 789 C CA . LYS A 1 104 ? -10.141 8.540 12.471 1.00 79.75 104 LYS A CA 1
ATOM 790 C C . LYS A 1 104 ? -9.712 7.677 11.289 1.00 79.75 104 LYS A C 1
ATOM 792 O O . LYS A 1 104 ? -9.623 8.212 10.187 1.00 79.75 104 LYS A O 1
ATOM 797 N N . ILE A 1 105 ? -9.556 6.358 11.452 1.00 87.00 105 ILE A N 1
ATOM 798 C CA . ILE A 1 105 ? -9.378 5.448 10.316 1.00 87.00 105 ILE A CA 1
ATOM 799 C C . ILE A 1 105 ? -10.466 5.633 9.246 1.00 87.00 105 ILE A C 1
ATOM 801 O O . ILE A 1 105 ? -10.158 5.608 8.062 1.00 87.00 105 ILE A O 1
ATOM 805 N N . ALA A 1 106 ? -11.694 5.993 9.637 1.00 87.12 106 ALA A N 1
ATOM 806 C CA . ALA A 1 106 ? -12.774 6.314 8.702 1.00 87.12 106 ALA A CA 1
ATOM 807 C C . ALA A 1 106 ? -12.465 7.506 7.768 1.00 87.12 106 ALA A C 1
ATOM 809 O O . ALA A 1 106 ? -13.006 7.591 6.665 1.00 87.12 106 ALA A O 1
ATOM 810 N N . VAL A 1 107 ? -11.617 8.453 8.190 1.00 88.06 107 VAL A N 1
ATOM 811 C CA . VAL A 1 107 ? -11.138 9.550 7.330 1.00 88.06 107 VAL A CA 1
ATOM 812 C C . VAL A 1 107 ? -10.215 8.991 6.255 1.00 88.06 107 VAL A C 1
ATOM 814 O O . VAL A 1 107 ? -10.423 9.272 5.076 1.00 88.06 107 VAL A O 1
ATOM 817 N N . LEU A 1 108 ? -9.254 8.155 6.659 1.00 89.06 108 LEU A N 1
ATOM 818 C CA . LEU A 1 108 ? -8.336 7.493 5.737 1.00 89.06 108 LEU A CA 1
ATOM 819 C C . LEU A 1 108 ? -9.081 6.550 4.788 1.00 89.06 108 LEU A C 1
ATOM 821 O O . LEU A 1 108 ? -8.788 6.541 3.598 1.00 89.06 108 LEU A O 1
ATOM 825 N N . ASP A 1 109 ? -10.087 5.820 5.268 1.00 92.50 109 ASP A N 1
ATOM 826 C CA . ASP A 1 109 ? -10.886 4.923 4.434 1.00 92.50 109 ASP A CA 1
ATOM 827 C C . ASP A 1 109 ? -11.626 5.679 3.332 1.00 92.50 109 ASP A C 1
ATOM 829 O O . ASP A 1 109 ? -11.567 5.286 2.169 1.00 92.50 109 ASP A O 1
ATOM 833 N N . ARG A 1 110 ? -12.270 6.805 3.667 1.00 91.69 110 ARG A N 1
ATOM 834 C CA . ARG A 1 110 ? -12.955 7.637 2.665 1.00 91.69 110 ARG A CA 1
ATOM 835 C C . ARG A 1 110 ? -12.014 8.159 1.587 1.00 91.69 110 ARG A C 1
ATOM 837 O O . ARG A 1 110 ? -12.455 8.380 0.465 1.00 91.69 110 ARG A O 1
ATOM 844 N N . GLN A 1 111 ? -10.754 8.395 1.933 1.00 91.00 111 GLN A N 1
ATOM 845 C CA . GLN A 1 111 ? -9.788 8.972 1.010 1.00 91.00 111 GLN A CA 1
ATOM 846 C C . GLN A 1 111 ? -9.042 7.909 0.195 1.00 91.00 111 GLN A C 1
ATOM 848 O O . GLN A 1 111 ? -8.710 8.153 -0.964 1.00 91.00 111 GLN A O 1
ATOM 853 N N . TYR A 1 112 ? -8.770 6.743 0.786 1.00 93.25 112 TYR A N 1
ATOM 854 C CA . TYR A 1 112 ? -7.789 5.800 0.252 1.00 93.25 112 TYR A CA 1
ATOM 855 C C . TYR A 1 112 ? -8.309 4.376 0.046 1.00 93.25 112 TYR A C 1
ATOM 857 O O . TYR A 1 112 ? -7.733 3.669 -0.778 1.00 93.25 112 TYR A O 1
ATOM 865 N N . ALA A 1 113 ? -9.394 3.946 0.705 1.00 94.12 113 ALA A N 1
ATOM 866 C CA . ALA A 1 113 ? -9.839 2.548 0.649 1.00 94.12 113 ALA A CA 1
ATOM 867 C C . ALA A 1 113 ? -10.157 2.083 -0.776 1.00 94.12 113 ALA A C 1
ATOM 869 O O . ALA A 1 113 ? -9.610 1.083 -1.243 1.00 94.12 113 ALA A O 1
ATOM 870 N N . GLU A 1 114 ? -11.032 2.813 -1.470 1.00 94.94 114 GLU A N 1
ATOM 871 C CA . GLU A 1 114 ? -11.445 2.487 -2.836 1.00 94.94 114 GLU A CA 1
ATOM 872 C C . GLU A 1 114 ? -10.284 2.580 -3.841 1.00 94.94 114 GLU A C 1
ATOM 874 O O . GLU A 1 114 ? -10.020 1.579 -4.516 1.00 94.94 114 GLU A O 1
ATOM 879 N N . PRO A 1 115 ? -9.539 3.701 -3.944 1.00 94.56 115 PRO A N 1
ATOM 880 C CA . PRO A 1 115 ? -8.490 3.804 -4.950 1.00 94.56 115 PRO A CA 1
ATOM 881 C C . PRO A 1 115 ? -7.335 2.827 -4.686 1.00 94.56 115 PRO A C 1
ATOM 883 O O . PRO A 1 115 ? -6.819 2.236 -5.634 1.00 94.56 115 PRO A O 1
ATOM 886 N N . CYS A 1 116 ? -6.977 2.562 -3.421 1.00 96.00 116 CYS A N 1
ATOM 887 C CA . CYS A 1 116 ? -5.969 1.548 -3.121 1.00 96.00 116 CYS A CA 1
ATOM 888 C C . CYS A 1 116 ? -6.466 0.143 -3.454 1.00 96.00 116 CYS A C 1
ATOM 890 O O . CYS A 1 116 ? -5.708 -0.642 -4.020 1.00 96.00 116 CYS A O 1
ATOM 892 N N . ALA A 1 117 ? -7.735 -0.177 -3.183 1.00 95.50 117 ALA A N 1
ATOM 893 C CA . ALA A 1 117 ? -8.298 -1.466 -3.571 1.00 95.50 117 ALA A CA 1
ATOM 894 C C . ALA A 1 117 ? -8.280 -1.650 -5.094 1.00 95.50 117 ALA A C 1
ATOM 896 O O . ALA A 1 117 ? -7.904 -2.722 -5.567 1.00 95.50 117 ALA A O 1
ATOM 897 N N . ALA A 1 118 ? -8.632 -0.612 -5.857 1.00 95.00 118 ALA A N 1
ATOM 898 C CA . ALA A 1 118 ? -8.576 -0.634 -7.314 1.00 95.00 118 ALA A CA 1
ATOM 899 C C . ALA A 1 118 ? -7.146 -0.870 -7.826 1.00 95.00 118 ALA A C 1
ATOM 901 O O . ALA A 1 118 ? -6.939 -1.741 -8.673 1.00 95.00 118 ALA A O 1
ATOM 902 N N . LEU A 1 119 ? -6.154 -0.170 -7.262 1.00 95.81 119 LEU A N 1
ATOM 903 C CA . LEU A 1 119 ? -4.744 -0.361 -7.606 1.00 95.81 119 LEU A CA 1
ATOM 904 C C . LEU A 1 119 ? -4.268 -1.791 -7.305 1.00 95.81 119 LEU A C 1
ATOM 906 O O . LEU A 1 119 ? -3.646 -2.428 -8.156 1.00 95.81 119 LEU A O 1
ATOM 910 N N . MET A 1 120 ? -4.578 -2.320 -6.115 1.00 95.94 120 MET A N 1
ATOM 911 C CA . MET A 1 120 ? -4.187 -3.682 -5.735 1.00 95.94 120 MET A CA 1
ATOM 912 C C . MET A 1 120 ? -4.831 -4.727 -6.652 1.00 95.94 120 MET A C 1
ATOM 914 O O . MET A 1 120 ? -4.150 -5.647 -7.105 1.00 95.94 120 MET A O 1
ATOM 918 N N . LEU A 1 121 ? -6.126 -4.585 -6.956 1.00 94.88 121 LEU A N 1
ATOM 919 C CA . LEU A 1 121 ? -6.849 -5.492 -7.852 1.00 94.88 121 LEU A CA 1
ATOM 920 C C . LEU A 1 121 ? -6.270 -5.465 -9.270 1.00 94.88 121 LEU A C 1
ATOM 922 O O . LEU A 1 121 ? -6.036 -6.528 -9.843 1.00 94.88 121 LEU A O 1
ATOM 926 N N . ALA A 1 122 ? -5.982 -4.277 -9.809 1.00 93.56 122 ALA A N 1
ATOM 927 C CA . ALA A 1 122 ? -5.360 -4.127 -11.123 1.00 93.56 122 ALA A CA 1
ATOM 928 C C . ALA A 1 122 ? -3.967 -4.778 -11.1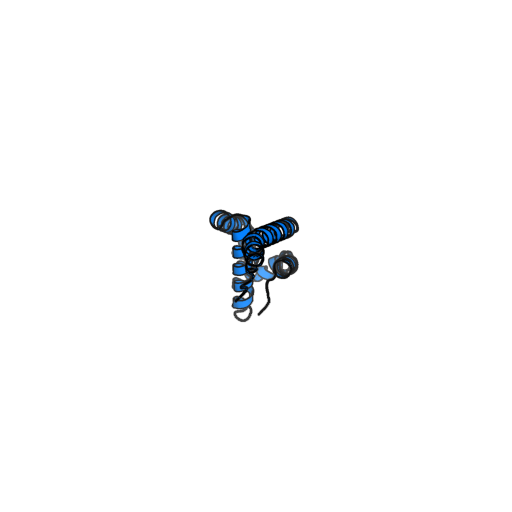83 1.00 93.56 122 ALA A C 1
ATOM 930 O O . ALA A 1 122 ? -3.596 -5.358 -12.196 1.00 93.56 122 ALA A O 1
ATOM 931 N N . ALA A 1 123 ? -3.224 -4.759 -10.074 1.00 93.50 123 ALA A N 1
ATOM 932 C CA . ALA A 1 123 ? -1.928 -5.425 -9.952 1.00 93.50 123 ALA A CA 1
ATOM 933 C C . ALA A 1 123 ? -2.019 -6.945 -9.685 1.00 93.50 123 ALA A C 1
ATOM 935 O O . ALA A 1 123 ? -0.991 -7.625 -9.596 1.00 93.50 123 ALA A O 1
ATOM 936 N N . GLY A 1 124 ? -3.232 -7.496 -9.558 1.00 94.38 124 GLY A N 1
ATOM 937 C CA . GLY A 1 124 ? -3.478 -8.928 -9.389 1.00 94.38 124 GLY A CA 1
ATOM 938 C C . GLY A 1 124 ? -3.602 -9.405 -7.940 1.00 94.38 124 GLY A C 1
ATOM 939 O O . GLY A 1 124 ? -3.486 -10.608 -7.690 1.00 94.38 124 GLY A O 1
ATOM 940 N N . PHE A 1 125 ? -3.843 -8.508 -6.979 1.00 95.00 125 PHE A N 1
ATOM 941 C CA . PHE A 1 125 ? -4.194 -8.908 -5.617 1.00 95.00 125 PHE A CA 1
ATOM 942 C C . PHE A 1 125 ? -5.513 -9.681 -5.620 1.00 95.00 125 PHE A C 1
ATOM 944 O O . PHE A 1 125 ? -6.518 -9.229 -6.168 1.00 95.00 125 PHE A O 1
ATOM 951 N N . LYS A 1 126 ? -5.527 -10.845 -4.971 1.00 89.62 126 LYS A N 1
ATOM 952 C CA . LYS A 1 126 ? -6.743 -11.632 -4.767 1.00 89.62 126 LYS A CA 1
ATOM 953 C C . LYS A 1 126 ? -7.163 -11.468 -3.319 1.00 89.62 126 LYS A C 1
ATOM 955 O O . LYS A 1 126 ? -6.404 -11.837 -2.424 1.00 89.62 126 LYS A O 1
ATOM 960 N N . LYS A 1 127 ? -8.356 -10.907 -3.103 1.00 73.31 127 LYS A N 1
ATOM 961 C CA . LYS A 1 127 ? -8.959 -10.906 -1.769 1.00 73.31 127 LYS A CA 1
ATOM 962 C C . LYS A 1 127 ? -9.130 -12.369 -1.321 1.00 73.31 127 LYS A C 1
ATOM 964 O O . LYS A 1 127 ? -9.531 -13.179 -2.162 1.00 73.31 127 LYS A O 1
ATOM 969 N N . PRO A 1 128 ? -8.751 -12.702 -0.078 1.00 60.44 128 PRO A N 1
ATOM 970 C CA . PRO A 1 128 ? -8.952 -14.036 0.473 1.00 60.44 128 PRO A CA 1
ATOM 971 C C . PRO A 1 128 ? -10.436 -14.409 0.552 1.00 60.44 128 PRO A C 1
ATOM 973 O O . PRO A 1 128 ? -11.281 -13.485 0.618 1.00 60.44 128 PRO A O 1
#

Radius of gyration: 21.29 Å; chains: 1; bounding box: 33×62×62 Å

Foldseek 3Di:
DDDDDDDPDDPPVVVVPPVVVVLVVLLVLLVVLQVVDPLGLLLLLLLLCLLLVLDDVVCNVQSNVLSVLSLVSLCSHPNNVVSVVSNVVSNVVVVVQCVVPSPCNVVSCVVRVVSSVVSSVSSPDDRD

Sequence (128 aa):
MKNYRLLGSLGVAAWLLAGPLHALERKAELQRLNASMPLGFAGCATYYFLAARGHSAKEYDALYRAGEFGLNQASVLEGAEMANRGVETHAAALMQEMASDWRKIAVLDRQYAEPCAALMLAAGFKKP